Protein AF-A0A853I948-F1 (afdb_monomer_lite)

Structure (mmCIF, N/CA/C/O backbone):
data_AF-A0A853I948-F1
#
_entry.id   AF-A0A853I948-F1
#
loop_
_atom_site.group_PDB
_atom_site.id
_atom_site.type_symbol
_atom_site.label_atom_id
_atom_site.label_alt_id
_atom_site.label_comp_id
_atom_site.label_asym_id
_atom_site.label_entity_id
_atom_site.label_seq_id
_atom_site.pdbx_PDB_ins_code
_atom_site.Cartn_x
_atom_site.Cartn_y
_atom_site.Cartn_z
_atom_site.occupancy
_atom_site.B_iso_or_equiv
_atom_site.auth_seq_id
_atom_site.auth_comp_id
_atom_site.auth_asym_id
_atom_site.auth_atom_id
_atom_site.pdbx_PDB_model_num
ATOM 1 N N . MET A 1 1 ? -21.956 17.642 -10.297 1.00 42.09 1 MET A N 1
ATOM 2 C CA . MET A 1 1 ? -21.217 16.370 -10.174 1.00 42.09 1 MET A CA 1
ATOM 3 C C . MET A 1 1 ? -19.793 16.754 -9.841 1.00 42.09 1 MET A C 1
ATOM 5 O O . MET A 1 1 ? -19.263 17.596 -10.551 1.00 42.09 1 MET A O 1
ATOM 9 N N . ALA A 1 2 ? -19.244 16.293 -8.718 1.00 44.91 2 ALA A N 1
ATOM 10 C CA . ALA A 1 2 ? -17.857 16.598 -8.386 1.00 44.91 2 ALA A CA 1
ATOM 11 C C . ALA A 1 2 ? -16.963 15.885 -9.405 1.00 44.91 2 ALA A C 1
ATOM 13 O O . ALA A 1 2 ? -17.093 14.676 -9.594 1.00 44.91 2 ALA A O 1
ATOM 14 N N . GLU A 1 3 ? -16.120 16.641 -10.100 1.00 48.50 3 GLU A N 1
ATOM 15 C CA . GLU A 1 3 ? -15.045 16.071 -10.903 1.00 48.50 3 GLU A CA 1
ATOM 16 C C . GLU A 1 3 ? -14.115 15.311 -9.955 1.00 48.50 3 GLU A C 1
ATOM 18 O O . GLU A 1 3 ? -13.481 15.896 -9.077 1.00 48.50 3 GLU A O 1
ATOM 23 N N . ILE A 1 4 ? -14.066 13.987 -10.094 1.00 52.41 4 ILE A N 1
ATOM 24 C CA . ILE A 1 4 ? -13.027 13.190 -9.455 1.00 52.41 4 ILE A CA 1
ATOM 25 C C . ILE A 1 4 ? -11.749 13.484 -10.239 1.00 52.41 4 ILE A C 1
ATOM 27 O O . ILE A 1 4 ? -11.603 13.045 -11.378 1.00 52.41 4 ILE A O 1
ATOM 31 N N . ASN A 1 5 ? -10.835 14.252 -9.646 1.00 55.72 5 ASN A N 1
ATOM 32 C CA . ASN A 1 5 ? -9.482 14.415 -10.169 1.00 55.72 5 ASN A CA 1
ATOM 33 C C . ASN A 1 5 ? -8.766 13.058 -10.100 1.00 55.72 5 ASN A C 1
ATOM 35 O O . ASN A 1 5 ? -8.090 12.745 -9.122 1.00 55.72 5 ASN A O 1
ATOM 39 N N . SER A 1 6 ? -8.905 12.250 -11.151 1.00 57.81 6 SER A N 1
ATOM 40 C CA . SER A 1 6 ? -8.376 10.885 -11.268 1.00 57.81 6 SER A CA 1
ATOM 41 C C . SER A 1 6 ? -6.843 10.793 -11.346 1.00 57.81 6 SER A C 1
ATOM 43 O O . SER A 1 6 ? -6.317 9.728 -11.650 1.00 57.81 6 SER A O 1
ATOM 45 N N . ASN A 1 7 ? -6.119 11.889 -11.083 1.00 68.12 7 ASN A N 1
ATOM 46 C CA . ASN A 1 7 ? -4.656 11.965 -11.160 1.00 68.12 7 ASN A CA 1
ATOM 47 C C . ASN A 1 7 ? -3.982 12.183 -9.797 1.00 68.12 7 ASN A C 1
ATOM 49 O O . ASN A 1 7 ? -2.751 12.227 -9.732 1.00 68.12 7 ASN A O 1
ATOM 53 N N . GLN A 1 8 ? -4.748 12.329 -8.709 1.00 89.19 8 GLN A N 1
ATOM 54 C CA . GLN A 1 8 ? -4.156 12.502 -7.387 1.00 89.19 8 GLN A CA 1
ATOM 55 C C . GLN A 1 8 ? -3.684 11.154 -6.832 1.00 89.19 8 GLN A C 1
ATOM 57 O O . GLN A 1 8 ? -4.472 10.244 -6.584 1.00 89.19 8 GLN A O 1
ATOM 62 N N . HIS A 1 9 ? -2.382 11.059 -6.608 1.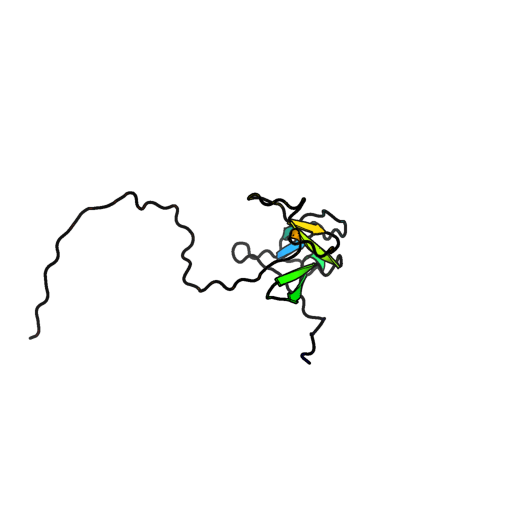00 92.25 9 HIS A N 1
ATOM 63 C CA . HIS A 1 9 ? -1.728 9.965 -5.902 1.00 92.25 9 HIS A CA 1
ATOM 64 C C . HIS A 1 9 ? -0.978 10.525 -4.691 1.00 92.25 9 HIS A C 1
ATOM 66 O O . HIS A 1 9 ? -0.735 11.731 -4.586 1.00 92.25 9 HIS A O 1
ATOM 72 N N . TYR A 1 10 ? -0.650 9.646 -3.754 1.00 96.69 10 TYR A N 1
ATOM 73 C CA . TYR A 1 10 ? -0.095 9.992 -2.455 1.00 96.69 10 TYR A CA 1
ATOM 74 C C . TYR A 1 10 ? 1.126 9.131 -2.153 1.00 96.69 10 TYR A C 1
ATOM 76 O O . TYR A 1 10 ? 1.151 7.940 -2.465 1.00 96.69 10 TYR A O 1
ATOM 84 N N . LEU A 1 11 ? 2.105 9.724 -1.473 1.00 98.12 11 LEU A N 1
ATOM 85 C CA . LEU A 1 11 ? 3.031 8.969 -0.638 1.00 98.12 11 LEU A CA 1
ATOM 86 C C . LEU A 1 11 ? 2.385 8.818 0.742 1.00 98.12 11 LEU A C 1
ATOM 88 O O . LEU A 1 11 ? 1.989 9.811 1.355 1.00 98.12 11 LEU A O 1
ATOM 92 N N . ILE A 1 12 ? 2.291 7.589 1.244 1.00 98.06 12 ILE A N 1
ATOM 93 C CA . ILE A 1 12 ? 1.833 7.325 2.613 1.00 98.06 12 ILE A CA 1
ATOM 94 C C . ILE A 1 12 ? 3.082 7.206 3.483 1.00 98.06 12 ILE A C 1
ATOM 96 O O . ILE A 1 12 ? 3.798 6.210 3.404 1.00 98.06 12 ILE A O 1
ATOM 100 N N . LYS A 1 13 ? 3.378 8.239 4.277 1.00 98.12 13 LYS A N 1
ATOM 101 C CA . LYS A 1 13 ? 4.629 8.333 5.043 1.00 98.12 13 LYS A CA 1
ATOM 102 C C . LYS A 1 13 ? 4.402 8.073 6.523 1.00 98.12 13 LYS A C 1
ATOM 104 O O . LYS A 1 13 ? 3.542 8.690 7.148 1.00 98.12 13 LYS A O 1
ATOM 109 N N . SER A 1 14 ? 5.218 7.193 7.094 1.00 96.81 14 SER A N 1
ATOM 110 C CA . SER A 1 14 ? 5.279 7.027 8.543 1.00 96.81 14 SER A CA 1
ATOM 111 C C . SER A 1 14 ? 5.893 8.272 9.173 1.00 96.81 14 SER A C 1
ATOM 113 O O . SER A 1 14 ? 7.016 8.645 8.842 1.00 96.81 14 SER A O 1
ATOM 115 N N . VAL A 1 15 ? 5.185 8.884 10.124 1.00 94.50 15 VAL A N 1
ATOM 116 C CA . VAL A 1 15 ? 5.698 10.030 10.895 1.00 94.50 15 VAL A CA 1
ATOM 117 C C . VAL A 1 15 ? 6.920 9.637 11.734 1.00 94.50 15 VAL A C 1
ATOM 119 O O . VAL A 1 15 ? 7.806 10.452 11.959 1.00 94.50 15 VAL A O 1
ATOM 122 N N . HIS A 1 16 ? 6.998 8.380 12.183 1.00 94.50 16 HIS A N 1
ATOM 123 C CA . HIS A 1 16 ? 8.079 7.917 13.054 1.00 94.50 16 HIS A CA 1
ATOM 124 C C . HIS A 1 16 ? 9.424 7.802 12.324 1.00 94.50 16 HIS A C 1
ATOM 126 O O . HIS A 1 16 ? 10.456 8.201 12.854 1.00 94.50 16 HIS A O 1
ATOM 132 N N . SER A 1 17 ? 9.418 7.235 11.117 1.00 97.81 17 SER A N 1
ATOM 133 C CA . SER A 1 17 ? 10.640 6.904 10.372 1.00 97.81 17 SER A CA 1
ATOM 134 C C . SER A 1 17 ? 10.891 7.802 9.163 1.00 97.81 17 SER A C 1
ATOM 136 O O . SER A 1 17 ? 11.953 7.697 8.548 1.00 97.81 17 SER A O 1
ATOM 138 N N . ASN A 1 18 ? 9.908 8.631 8.793 1.00 97.81 18 ASN A N 1
ATOM 139 C CA . ASN A 1 18 ? 9.833 9.396 7.546 1.00 97.81 18 ASN A CA 1
ATOM 140 C C . ASN A 1 18 ? 9.880 8.558 6.254 1.00 97.81 18 ASN A C 1
ATOM 142 O O . ASN A 1 18 ? 10.008 9.121 5.167 1.00 97.81 18 ASN A O 1
ATOM 146 N N . LYS A 1 19 ? 9.730 7.231 6.352 1.00 98.62 19 LYS A N 1
ATOM 147 C CA . LYS A 1 19 ? 9.737 6.301 5.213 1.00 98.62 19 LYS A CA 1
ATOM 148 C C . LYS A 1 19 ? 8.359 6.166 4.581 1.00 98.62 19 LYS A C 1
ATOM 150 O O . LYS A 1 19 ? 7.341 6.333 5.258 1.00 98.62 19 LYS A O 1
ATOM 155 N N . CYS A 1 20 ? 8.345 5.853 3.291 1.00 98.62 20 CYS A N 1
ATOM 156 C CA . CYS A 1 20 ? 7.130 5.664 2.508 1.00 98.62 20 CYS A CA 1
ATOM 157 C C . CYS A 1 20 ? 6.659 4.215 2.583 1.00 98.62 20 CYS A C 1
ATOM 159 O O . CYS A 1 20 ? 7.479 3.299 2.595 1.00 98.62 20 CYS A O 1
ATOM 161 N N . LEU A 1 21 ? 5.345 4.012 2.577 1.00 98.69 21 LEU A N 1
ATOM 162 C CA . LEU A 1 21 ? 4.745 2.739 2.198 1.00 98.69 21 LEU A CA 1
ATOM 163 C C . LEU A 1 21 ? 5.216 2.377 0.780 1.00 98.69 21 LEU A C 1
ATOM 165 O O . LEU A 1 21 ? 5.231 3.232 -0.103 1.00 98.69 21 LEU A O 1
ATOM 169 N N . GLU A 1 22 ? 5.612 1.130 0.559 1.00 98.75 22 GLU A N 1
ATOM 170 C CA . GLU A 1 22 ? 6.164 0.656 -0.711 1.00 98.75 22 GLU A CA 1
ATOM 171 C C . GLU A 1 22 ? 5.791 -0.818 -0.931 1.00 98.75 22 GLU A C 1
ATOM 173 O O . GLU A 1 22 ? 5.774 -1.611 0.013 1.00 98.75 22 GLU A O 1
ATOM 178 N N . VAL A 1 23 ? 5.531 -1.203 -2.183 1.00 98.69 23 VAL A N 1
ATOM 179 C CA . VAL A 1 23 ? 5.530 -2.619 -2.582 1.00 98.69 23 VAL A CA 1
ATOM 180 C C . VAL A 1 23 ? 6.972 -3.084 -2.743 1.00 98.69 23 VAL A C 1
ATOM 182 O O . VAL A 1 23 ? 7.717 -2.496 -3.527 1.00 98.69 23 VAL A O 1
ATOM 185 N N . VAL A 1 24 ? 7.365 -4.145 -2.034 1.00 98.06 24 VAL A N 1
ATOM 186 C CA . VAL A 1 24 ? 8.758 -4.611 -1.981 1.00 98.06 24 VAL A CA 1
ATOM 187 C C . VAL A 1 24 ? 9.368 -4.698 -3.384 1.00 98.06 24 VAL A C 1
ATOM 189 O O . VAL A 1 24 ? 8.799 -5.322 -4.278 1.00 98.06 24 VAL A O 1
ATOM 192 N N . LYS A 1 25 ? 10.514 -4.033 -3.590 1.00 97.06 25 LYS A N 1
ATOM 193 C CA . LYS A 1 25 ? 11.253 -3.999 -4.872 1.00 97.06 25 LYS A CA 1
ATOM 194 C C . LYS A 1 25 ? 10.439 -3.513 -6.089 1.00 97.06 25 LYS A C 1
ATOM 196 O O . LYS A 1 25 ? 10.883 -3.694 -7.218 1.00 97.06 25 LYS A O 1
ATOM 201 N N . GLY A 1 26 ? 9.273 -2.902 -5.884 1.00 96.06 26 GLY A N 1
ATOM 202 C CA . GLY A 1 26 ? 8.353 -2.534 -6.957 1.00 96.06 26 GLY A CA 1
ATOM 203 C C . GLY A 1 26 ? 7.732 -3.724 -7.687 1.00 96.06 26 GLY A C 1
ATOM 204 O O . GLY A 1 26 ? 7.327 -3.574 -8.835 1.00 96.06 26 GLY A O 1
ATOM 205 N N . GLU A 1 27 ? 7.657 -4.894 -7.051 1.00 98.50 27 GLU A N 1
ATOM 206 C CA . GLU A 1 27 ? 7.029 -6.079 -7.636 1.00 98.50 27 GLU A CA 1
ATOM 207 C C . GLU A 1 27 ? 5.555 -5.831 -7.997 1.00 98.50 27 GLU A C 1
ATOM 209 O O . GLU A 1 27 ? 4.846 -5.056 -7.356 1.00 98.50 27 GLU A O 1
ATOM 214 N N . ILE A 1 28 ? 5.061 -6.531 -9.018 1.00 98.50 28 ILE A N 1
ATOM 215 C CA . ILE A 1 28 ? 3.668 -6.413 -9.489 1.00 98.50 28 ILE A CA 1
ATOM 216 C C . ILE A 1 28 ? 2.865 -7.700 -9.283 1.00 98.50 28 ILE A C 1
ATOM 218 O O . ILE A 1 28 ? 1.754 -7.821 -9.789 1.00 98.50 28 ILE A O 1
ATOM 222 N N . ALA A 1 29 ? 3.417 -8.689 -8.584 1.00 98.69 29 ALA A N 1
ATOM 223 C CA . ALA A 1 29 ? 2.737 -9.952 -8.342 1.00 98.69 29 ALA A CA 1
ATOM 224 C C . ALA A 1 29 ? 1.725 -9.839 -7.189 1.00 98.69 29 ALA A C 1
ATOM 226 O O . ALA A 1 29 ? 1.894 -9.047 -6.259 1.00 98.69 29 ALA A O 1
ATOM 227 N N . ASN A 1 30 ? 0.680 -10.666 -7.230 1.00 98.81 30 ASN A N 1
ATOM 228 C CA . ASN A 1 30 ? -0.165 -10.895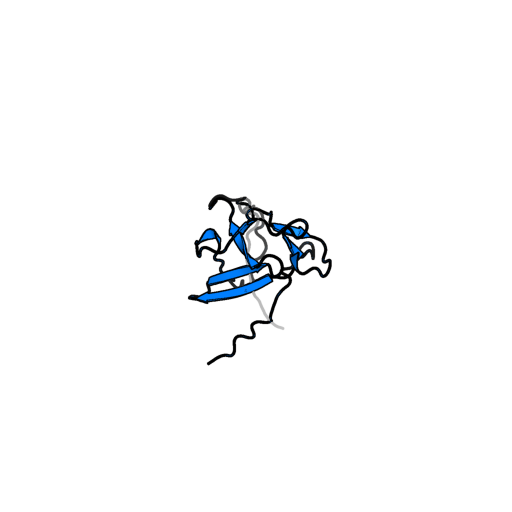 -6.059 1.00 98.81 30 ASN A CA 1
ATOM 229 C C . ASN A 1 30 ? 0.676 -11.500 -4.931 1.00 98.81 30 ASN A C 1
ATOM 231 O O . ASN A 1 30 ? 1.536 -12.347 -5.174 1.00 98.81 30 ASN A O 1
ATOM 235 N N . GLY A 1 31 ? 0.431 -11.043 -3.707 1.00 98.69 31 GLY A N 1
ATOM 236 C CA . GLY A 1 31 ? 1.165 -11.480 -2.525 1.00 98.69 31 GLY A CA 1
ATOM 237 C C . GLY A 1 31 ? 2.515 -10.791 -2.327 1.00 98.69 31 GLY A C 1
ATOM 238 O O . GLY A 1 31 ? 3.218 -11.090 -1.363 1.00 98.69 31 GLY A O 1
ATOM 239 N N . SER A 1 32 ? 2.902 -9.849 -3.197 1.00 98.75 32 SER A N 1
ATOM 240 C CA . SER A 1 32 ? 4.082 -9.025 -2.929 1.00 98.75 32 SER A CA 1
ATOM 241 C C . SER A 1 32 ? 3.869 -8.209 -1.657 1.00 98.75 32 SER A C 1
ATOM 243 O O . SER A 1 32 ? 2.848 -7.539 -1.490 1.00 98.75 32 SER A O 1
ATOM 245 N N . ASN A 1 33 ? 4.850 -8.284 -0.762 1.00 98.81 33 ASN A N 1
ATOM 246 C CA . ASN A 1 33 ? 4.783 -7.657 0.547 1.00 98.81 33 ASN A CA 1
ATOM 247 C C . ASN A 1 33 ? 4.736 -6.127 0.452 1.00 98.81 33 ASN A C 1
ATOM 249 O O . ASN A 1 33 ? 5.418 -5.531 -0.386 1.00 98.81 33 ASN A O 1
ATOM 253 N N . ILE A 1 34 ? 4.004 -5.505 1.373 1.00 98.75 34 ILE A N 1
ATOM 254 C CA . ILE A 1 34 ? 4.021 -4.060 1.587 1.00 98.75 34 ILE A CA 1
ATOM 255 C C . ILE A 1 34 ? 4.902 -3.765 2.799 1.00 98.75 34 ILE A C 1
ATOM 257 O O . ILE A 1 34 ? 4.743 -4.351 3.868 1.00 98.75 34 ILE A O 1
ATOM 261 N N . HIS A 1 35 ? 5.852 -2.851 2.644 1.00 98.69 35 HIS A N 1
ATOM 262 C CA . HIS A 1 35 ? 6.772 -2.455 3.710 1.00 98.69 35 HIS A CA 1
ATOM 263 C C . HIS A 1 35 ? 6.972 -0.942 3.736 1.00 98.69 35 HIS A C 1
ATOM 265 O O . HIS A 1 35 ? 6.453 -0.225 2.885 1.00 98.69 35 HIS A O 1
ATOM 271 N N . GLN A 1 36 ? 7.724 -0.451 4.717 1.00 98.62 36 GLN A N 1
ATOM 272 C CA . GLN A 1 36 ? 8.244 0.912 4.660 1.00 98.62 36 GLN A CA 1
ATOM 273 C C . GLN A 1 36 ? 9.622 0.917 3.995 1.00 98.62 36 GLN A C 1
ATOM 275 O O . GLN A 1 36 ? 10.452 0.055 4.291 1.00 98.62 36 GLN A O 1
ATOM 280 N N . TRP A 1 37 ? 9.898 1.916 3.163 1.00 98.69 37 TRP A N 1
ATOM 281 C CA . TRP A 1 37 ? 11.201 2.098 2.535 1.00 98.69 37 TRP A CA 1
ATOM 282 C C . TRP A 1 37 ? 11.587 3.572 2.419 1.00 98.69 37 TRP A C 1
ATOM 284 O O . TRP A 1 37 ? 10.744 4.466 2.514 1.00 98.69 37 TRP A O 1
ATOM 294 N N . GLU A 1 38 ? 12.884 3.829 2.260 1.00 98.56 38 GLU A N 1
ATOM 295 C CA . GLU A 1 38 ? 13.383 5.183 2.016 1.00 98.56 38 GLU A CA 1
ATOM 296 C C . GLU A 1 38 ? 12.745 5.764 0.753 1.00 98.56 38 GLU A C 1
ATOM 298 O O . GLU A 1 38 ? 12.614 5.058 -0.250 1.00 98.56 38 GLU A O 1
ATOM 303 N N . GLU A 1 39 ? 12.337 7.034 0.806 1.00 98.38 39 GLU A N 1
ATOM 304 C CA . GLU A 1 39 ? 11.698 7.677 -0.341 1.00 98.38 39 GLU A CA 1
ATOM 305 C C . GLU A 1 39 ? 12.668 7.690 -1.528 1.00 98.38 39 GLU A C 1
ATOM 307 O O . GLU A 1 39 ? 13.792 8.181 -1.432 1.00 98.38 39 GLU A O 1
ATOM 312 N N . ASN A 1 40 ? 12.243 7.108 -2.647 1.00 97.19 40 ASN A N 1
ATOM 313 C CA . ASN A 1 40 ? 13.088 6.906 -3.825 1.00 97.19 40 ASN A CA 1
ATOM 314 C C . ASN A 1 40 ? 12.437 7.415 -5.121 1.00 97.19 40 ASN A C 1
ATOM 316 O O . ASN A 1 40 ? 12.933 7.130 -6.209 1.00 97.19 40 ASN A O 1
ATOM 320 N N . ASN A 1 41 ? 11.351 8.190 -5.007 1.00 92.56 41 ASN A N 1
ATOM 321 C CA . ASN A 1 41 ? 10.602 8.788 -6.119 1.00 92.56 41 ASN A CA 1
ATOM 322 C C . ASN A 1 41 ? 10.056 7.780 -7.149 1.00 92.56 41 ASN A C 1
ATOM 324 O O . ASN A 1 41 ? 9.712 8.165 -8.268 1.00 92.56 41 ASN A O 1
ATOM 328 N N . THR A 1 42 ? 9.953 6.495 -6.802 1.00 97.44 42 THR A N 1
ATOM 329 C CA . THR A 1 42 ? 9.392 5.484 -7.706 1.00 97.44 42 THR A CA 1
ATOM 330 C C . THR A 1 42 ? 7.871 5.409 -7.597 1.00 97.44 42 THR A C 1
ATOM 332 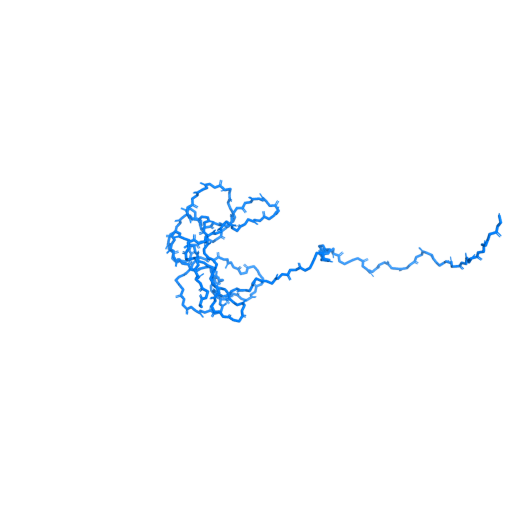O O . THR A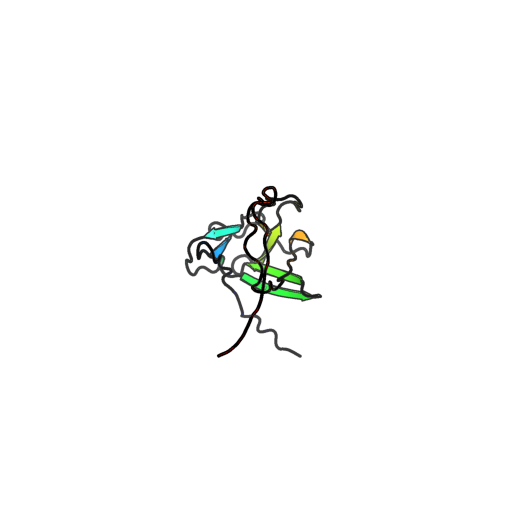 1 42 ? 7.274 5.683 -6.555 1.00 97.44 42 THR A O 1
ATOM 335 N N . ILE A 1 43 ? 7.225 4.971 -8.678 1.00 97.62 43 ILE A N 1
ATOM 336 C CA . ILE A 1 43 ? 5.772 4.735 -8.706 1.00 97.62 43 ILE A CA 1
ATOM 337 C C . ILE A 1 43 ? 5.336 3.565 -7.811 1.00 97.62 43 ILE A C 1
ATOM 339 O O . ILE A 1 43 ? 4.165 3.467 -7.461 1.00 97.62 43 ILE A O 1
ATOM 343 N N . ALA A 1 44 ? 6.270 2.713 -7.375 1.00 97.75 44 ALA A N 1
ATOM 344 C CA . ALA A 1 44 ? 6.007 1.658 -6.397 1.00 97.75 44 ALA A CA 1
ATOM 345 C C . ALA A 1 44 ? 5.685 2.196 -4.989 1.00 97.75 44 ALA A C 1
ATOM 347 O O . ALA A 1 44 ? 5.097 1.472 -4.185 1.00 97.75 44 ALA A O 1
ATOM 348 N N . GLN A 1 45 ? 6.037 3.455 -4.703 1.00 98.75 45 GLN A N 1
ATOM 349 C CA . GLN A 1 45 ? 5.739 4.148 -3.442 1.00 98.75 45 GLN A CA 1
ATOM 350 C C . GLN A 1 45 ? 4.477 5.020 -3.517 1.00 98.75 45 GLN A C 1
ATOM 352 O O . GLN A 1 45 ? 4.068 5.612 -2.519 1.00 98.75 45 GLN A O 1
ATOM 357 N N . GLN A 1 46 ? 3.866 5.131 -4.699 1.00 98.31 46 GLN A N 1
ATOM 358 C CA . GLN A 1 46 ? 2.738 6.020 -4.953 1.00 98.31 46 GLN A CA 1
ATOM 359 C C . GLN A 1 46 ? 1.432 5.231 -4.929 1.00 98.31 46 GLN A C 1
ATOM 361 O O . GLN A 1 46 ? 1.307 4.192 -5.579 1.00 98.31 46 GLN A O 1
ATOM 366 N N . PHE A 1 47 ? 0.450 5.737 -4.188 1.00 98.19 47 PHE A N 1
ATOM 367 C CA . PHE A 1 47 ? -0.839 5.080 -4.004 1.00 98.19 47 PHE A CA 1
ATOM 368 C C . PHE A 1 47 ? -1.995 6.018 -4.337 1.00 98.19 47 PHE A C 1
ATOM 370 O O . PHE A 1 47 ? -1.990 7.195 -3.976 1.00 98.19 47 PHE A O 1
ATOM 377 N N . ILE A 1 48 ? -3.009 5.480 -5.001 1.00 97.00 48 ILE A N 1
ATOM 378 C CA . ILE A 1 48 ? -4.315 6.109 -5.175 1.00 97.00 48 ILE A CA 1
ATOM 379 C C . ILE A 1 48 ? -5.175 5.717 -3.975 1.00 97.00 48 ILE A C 1
ATOM 381 O O . ILE A 1 48 ? -5.227 4.547 -3.599 1.00 97.00 48 ILE A O 1
ATOM 385 N N . ILE A 1 49 ? -5.866 6.689 -3.386 1.00 96.50 49 ILE A N 1
ATOM 386 C CA . ILE A 1 49 ? -6.847 6.461 -2.325 1.00 96.50 49 ILE A CA 1
ATOM 387 C C . ILE A 1 49 ? -8.209 6.838 -2.898 1.00 96.50 49 ILE A C 1
ATOM 389 O O . ILE A 1 49 ? -8.471 8.011 -3.154 1.00 96.50 49 ILE A O 1
ATOM 393 N N . GLU A 1 50 ? -9.060 5.842 -3.124 1.00 94.81 50 GLU A N 1
ATOM 394 C CA . GLU A 1 50 ? -10.363 6.022 -3.765 1.00 94.81 50 GLU A CA 1
ATOM 395 C C . GLU A 1 50 ? -11.476 5.604 -2.804 1.00 94.81 50 GLU A C 1
ATOM 397 O O . GLU A 1 50 ? -11.474 4.482 -2.291 1.00 94.81 50 GLU A O 1
ATOM 402 N N . GLU A 1 51 ? -12.430 6.504 -2.556 1.00 95.25 51 GLU A N 1
ATOM 403 C CA . GLU A 1 51 ? -13.618 6.189 -1.764 1.00 95.25 51 GLU A CA 1
ATOM 404 C C . GLU A 1 51 ? -14.554 5.278 -2.567 1.00 95.25 51 GLU A C 1
ATOM 406 O O . GLU A 1 51 ? -14.955 5.607 -3.681 1.00 95.25 51 GLU A O 1
ATOM 411 N N . VAL A 1 52 ? -14.934 4.144 -1.978 1.00 94.62 52 VAL A N 1
ATOM 412 C CA . VAL A 1 52 ? -15.893 3.187 -2.558 1.00 94.62 52 VAL A CA 1
ATOM 413 C C . VAL A 1 52 ? -17.287 3.286 -1.917 1.00 94.62 52 VAL A C 1
ATOM 415 O O . VAL A 1 52 ? -18.183 2.509 -2.240 1.00 94.62 52 VAL A O 1
ATOM 418 N N . GLY A 1 53 ? -17.475 4.257 -1.017 1.00 92.81 53 GLY A N 1
ATOM 419 C CA . GLY A 1 53 ? -18.724 4.588 -0.330 1.00 92.81 53 GLY A CA 1
ATOM 420 C C . GLY A 1 53 ? -18.629 4.449 1.192 1.00 92.81 53 GLY A C 1
ATOM 421 O O . GLY A 1 53 ? -17.808 3.699 1.711 1.00 92.81 53 GLY A O 1
ATOM 422 N N . ASN A 1 54 ? -19.499 5.153 1.923 1.00 94.06 54 ASN A N 1
ATOM 423 C CA . ASN A 1 54 ? -19.622 5.074 3.389 1.00 94.06 54 ASN A CA 1
ATOM 424 C C . ASN A 1 54 ? -18.302 5.304 4.161 1.00 94.06 54 ASN A C 1
ATOM 426 O O . ASN A 1 54 ? -18.059 4.646 5.184 1.00 94.06 54 ASN A O 1
ATOM 430 N N . SER A 1 55 ? -17.455 6.224 3.675 1.00 94.56 55 SER A N 1
ATOM 431 C CA . SER A 1 55 ? -16.126 6.504 4.243 1.00 94.56 55 SER A CA 1
ATOM 432 C C . SER A 1 55 ? -15.199 5.281 4.268 1.00 94.56 55 SER A C 1
ATOM 434 O O . SER A 1 55 ? -14.331 5.156 5.135 1.00 94.56 55 SER A O 1
ATOM 436 N N . THR A 1 56 ? -15.407 4.366 3.323 1.00 97.06 56 THR A N 1
ATOM 437 C CA . THR A 1 56 ? -14.555 3.212 3.062 1.00 97.06 56 THR A CA 1
ATOM 438 C C . THR A 1 56 ? -13.768 3.459 1.784 1.00 97.06 56 THR A C 1
ATOM 440 O O . THR A 1 56 ? -14.308 3.931 0.784 1.00 97.06 56 THR A O 1
ATOM 443 N N . TYR A 1 57 ? -12.488 3.114 1.812 1.00 97.75 57 TYR A N 1
ATOM 444 C CA . TYR A 1 57 ? -11.532 3.394 0.756 1.00 97.75 57 TYR A CA 1
ATOM 445 C C . TYR A 1 57 ? -10.856 2.107 0.305 1.00 97.75 57 TYR A C 1
ATOM 447 O O . TYR A 1 57 ? -10.494 1.269 1.133 1.00 97.75 57 TYR A O 1
ATOM 455 N N . LYS A 1 58 ? -10.622 1.985 -1.000 1.00 97.88 58 LYS A N 1
ATOM 456 C CA . LYS A 1 58 ? -9.577 1.099 -1.516 1.00 97.88 58 LYS A CA 1
ATOM 457 C C . LYS A 1 58 ? -8.304 1.924 -1.701 1.00 97.88 58 LYS A C 1
ATOM 459 O O . LYS A 1 58 ? -8.359 3.087 -2.108 1.00 97.88 58 LYS A O 1
ATOM 464 N N . ILE A 1 59 ? -7.163 1.323 -1.391 1.00 98.38 59 ILE A N 1
ATOM 465 C CA . ILE A 1 59 ? -5.846 1.948 -1.533 1.00 98.38 59 ILE A CA 1
ATOM 466 C C . ILE A 1 59 ? -5.100 1.147 -2.588 1.00 98.38 59 ILE A C 1
ATOM 468 O O . ILE A 1 59 ? -4.865 -0.038 -2.390 1.00 98.38 59 ILE A O 1
ATOM 472 N N . VAL A 1 60 ? -4.778 1.760 -3.721 1.00 98.38 60 VAL A N 1
ATOM 473 C CA . VAL A 1 60 ? -4.273 1.061 -4.908 1.00 98.38 60 VAL A CA 1
ATOM 474 C C . VAL A 1 60 ? -2.867 1.535 -5.219 1.00 98.38 60 VAL A C 1
ATOM 476 O O . VAL A 1 60 ? -2.630 2.734 -5.335 1.00 98.38 60 VAL A O 1
ATOM 479 N N . ASN A 1 61 ? -1.928 0.607 -5.365 1.00 98.56 61 ASN A N 1
ATOM 480 C CA . ASN A 1 61 ? -0.579 0.940 -5.790 1.00 98.56 61 ASN A CA 1
ATOM 481 C C . ASN A 1 61 ? -0.578 1.390 -7.257 1.00 98.56 61 ASN A C 1
ATOM 483 O O . ASN A 1 61 ? -1.127 0.707 -8.122 1.00 98.56 61 ASN A O 1
ATOM 487 N N . LEU A 1 62 ? 0.057 2.527 -7.543 1.00 97.12 62 LEU A N 1
ATOM 488 C CA . LEU A 1 62 ? 0.054 3.121 -8.878 1.00 97.12 62 LEU A CA 1
ATOM 489 C C . LEU A 1 62 ? 0.843 2.282 -9.893 1.00 97.12 62 LEU A C 1
ATOM 491 O O . LEU A 1 62 ? 0.482 2.258 -11.066 1.00 97.12 62 LEU A O 1
ATOM 495 N N . HIS A 1 63 ? 1.901 1.587 -9.457 1.00 98.06 63 HIS A N 1
ATOM 496 C CA . HIS A 1 63 ? 2.715 0.758 -10.344 1.00 98.06 63 HIS A CA 1
ATOM 497 C C . HIS A 1 63 ? 1.982 -0.508 -10.789 1.00 98.06 63 HIS A C 1
ATOM 499 O O . HIS A 1 63 ? 1.931 -0.807 -11.979 1.00 98.06 63 HIS A O 1
ATOM 505 N N . SER A 1 64 ? 1.428 -1.260 -9.837 1.00 98.50 64 SER A N 1
ATOM 506 C CA . SER A 1 64 ? 0.835 -2.572 -10.113 1.00 98.50 64 SER A CA 1
ATOM 507 C C . SER A 1 64 ? -0.660 -2.522 -10.438 1.00 98.50 64 SER A C 1
ATOM 509 O O . SER A 1 64 ? -1.196 -3.485 -10.988 1.00 98.50 64 SER A O 1
ATOM 511 N N . GLY A 1 65 ? -1.353 -1.438 -10.069 1.00 98.00 65 GLY A N 1
ATOM 512 C CA . GLY A 1 65 ? -2.814 -1.345 -10.123 1.00 98.00 65 GLY A CA 1
ATOM 513 C C . GLY A 1 65 ? -3.525 -2.228 -9.090 1.00 98.00 65 GLY A C 1
ATOM 514 O O . GLY A 1 65 ? -4.737 -2.420 -9.178 1.00 98.00 65 GLY A O 1
ATOM 515 N N . LYS A 1 66 ? -2.787 -2.784 -8.122 1.00 98.81 66 LYS A N 1
ATOM 516 C CA . LYS A 1 66 ? -3.302 -3.721 -7.116 1.00 98.81 66 LYS A CA 1
ATOM 517 C C . LYS A 1 66 ? -3.644 -3.027 -5.812 1.00 98.81 66 LYS A C 1
ATOM 519 O O . LYS A 1 66 ? -3.041 -2.012 -5.461 1.00 98.81 66 LYS A O 1
ATOM 524 N N . ALA A 1 67 ? -4.620 -3.578 -5.101 1.00 98.81 67 ALA A N 1
ATOM 525 C CA . ALA A 1 67 ? -5.078 -3.030 -3.838 1.00 98.81 67 ALA A CA 1
ATOM 526 C C . ALA A 1 67 ? -4.170 -3.468 -2.687 1.00 98.81 67 ALA A C 1
ATOM 528 O O . ALA A 1 67 ? -3.629 -4.573 -2.690 1.00 98.81 67 ALA A O 1
ATOM 529 N N . LEU A 1 68 ? -4.047 -2.594 -1.693 1.00 98.81 68 LEU A N 1
ATOM 530 C CA . LEU A 1 68 ? -3.589 -2.941 -0.360 1.00 98.81 68 LEU A CA 1
ATOM 531 C C . LEU A 1 68 ? -4.524 -4.013 0.217 1.00 98.81 68 LEU A C 1
ATOM 533 O O . LEU A 1 68 ? -5.744 -3.884 0.118 1.00 98.81 68 LEU A O 1
ATOM 537 N N . ASP A 1 69 ? -3.952 -5.058 0.799 1.00 98.88 69 ASP A N 1
ATOM 538 C CA . ASP A 1 69 ? -4.665 -6.276 1.176 1.00 98.88 69 ASP A CA 1
ATOM 539 C C . ASP A 1 69 ? -4.099 -6.824 2.493 1.00 98.88 69 ASP A C 1
ATOM 541 O O . ASP A 1 69 ? -2.878 -6.907 2.666 1.00 98.88 69 ASP A O 1
ATOM 545 N N . ILE A 1 70 ? -4.977 -7.176 3.436 1.00 98.81 70 ILE A N 1
ATOM 546 C CA . ILE A 1 70 ? -4.591 -7.959 4.614 1.00 98.81 70 ILE A CA 1
ATOM 547 C C . ILE A 1 70 ? -4.474 -9.421 4.192 1.00 98.81 70 ILE A C 1
ATOM 549 O O . ILE A 1 70 ? -5.479 -10.067 3.865 1.00 98.81 70 ILE A O 1
ATOM 553 N N . ALA A 1 71 ? -3.240 -9.926 4.232 1.00 98.56 71 ALA A N 1
ATOM 554 C CA . ALA A 1 71 ? -2.889 -11.234 3.713 1.00 98.56 71 ALA A CA 1
ATOM 555 C C . ALA A 1 71 ? -3.697 -12.347 4.379 1.00 98.56 71 ALA A C 1
ATOM 557 O O . ALA A 1 71 ? -3.878 -12.353 5.598 1.00 98.56 71 ALA A O 1
ATOM 558 N N . GLU A 1 72 ? -4.175 -13.290 3.564 1.00 98.00 72 GLU A N 1
ATOM 559 C CA . GLU A 1 72 ? -4.942 -14.462 4.006 1.00 98.00 72 GLU A CA 1
ATOM 560 C C . GLU A 1 72 ? -6.163 -14.119 4.880 1.00 98.00 72 GLU A C 1
ATOM 562 O O . GLU A 1 72 ? -6.600 -14.940 5.684 1.00 98.00 72 GLU A O 1
ATOM 567 N N . TRP A 1 73 ? -6.710 -12.901 4.752 1.00 97.88 73 TRP A N 1
ATOM 568 C CA . TRP A 1 73 ? -7.833 -12.420 5.565 1.00 97.88 73 TRP A CA 1
ATOM 569 C C . TRP A 1 73 ? -7.583 -12.509 7.079 1.00 97.88 73 TRP A C 1
ATOM 571 O O . TRP A 1 73 ? -8.523 -12.668 7.864 1.00 97.88 73 TRP A O 1
ATOM 581 N N . GLN A 1 74 ? -6.319 -12.419 7.497 1.00 98.12 74 GLN A N 1
ATOM 582 C CA . GLN A 1 74 ? -5.944 -12.520 8.903 1.00 98.12 74 GLN A CA 1
ATOM 583 C C . GLN A 1 74 ? -6.625 -11.427 9.731 1.00 98.12 74 GLN A C 1
ATOM 585 O O . GLN A 1 74 ? -6.557 -10.244 9.408 1.00 98.12 74 GLN A O 1
ATOM 590 N N . GLN A 1 75 ? -7.282 -11.839 10.814 1.00 96.88 75 GLN A N 1
ATOM 591 C CA . GLN A 1 75 ? -7.946 -10.927 11.755 1.00 96.88 75 GLN A CA 1
ATOM 592 C C . GLN A 1 75 ? -7.084 -10.640 12.984 1.00 96.88 75 GLN A C 1
ATOM 594 O O . GLN A 1 75 ? -7.312 -9.661 13.692 1.00 96.88 75 GLN A O 1
ATOM 599 N N . GLU A 1 76 ? -6.097 -11.498 13.230 1.00 97.12 76 GLU A N 1
ATOM 600 C CA . GLU A 1 76 ? -5.234 -11.413 14.393 1.00 97.12 76 GLU A CA 1
ATOM 601 C C . GLU A 1 76 ? -4.199 -10.293 14.256 1.00 97.12 76 GLU A C 1
ATOM 603 O O . GLU A 1 76 ? -3.760 -9.919 13.161 1.00 97.12 76 GLU A O 1
ATOM 608 N N . ASN A 1 77 ? -3.760 -9.781 15.407 1.00 96.69 77 ASN A N 1
ATOM 609 C CA . ASN A 1 77 ? -2.676 -8.808 15.467 1.00 96.69 77 ASN A CA 1
ATOM 610 C C . ASN A 1 77 ? -1.417 -9.352 14.778 1.00 96.69 77 ASN A C 1
ATOM 612 O O . ASN A 1 77 ? -1.005 -10.487 15.010 1.00 96.69 77 ASN A O 1
ATOM 616 N N . GLY A 1 78 ? -0.778 -8.507 13.969 1.00 95.81 78 GLY A N 1
ATOM 617 C CA . GLY A 1 78 ? 0.373 -8.906 13.156 1.00 95.81 78 GLY A CA 1
ATOM 618 C C . GLY A 1 78 ? 0.005 -9.472 11.783 1.00 95.81 78 GLY A C 1
ATOM 619 O O . GLY A 1 78 ? 0.906 -9.897 11.063 1.00 95.81 78 GLY A O 1
ATOM 620 N N . GLY A 1 79 ? -1.279 -9.446 11.398 1.00 97.50 79 GLY A N 1
ATOM 621 C CA . GLY A 1 79 ? -1.706 -9.676 10.019 1.00 97.50 79 GLY A CA 1
ATOM 622 C C . GLY A 1 79 ? -0.892 -8.826 9.040 1.00 97.50 79 GLY A C 1
ATOM 623 O O . GLY A 1 79 ? -0.795 -7.604 9.178 1.00 97.50 79 GLY A O 1
ATOM 624 N N . ASN A 1 80 ? -0.254 -9.491 8.080 1.00 98.50 80 ASN A N 1
ATOM 625 C CA . ASN A 1 80 ? 0.671 -8.844 7.162 1.00 98.50 80 ASN A CA 1
ATOM 626 C C . ASN A 1 80 ? -0.070 -8.069 6.064 1.00 98.50 80 ASN A C 1
ATOM 628 O O . ASN A 1 80 ? -1.131 -8.494 5.607 1.00 98.50 80 ASN A O 1
ATOM 632 N N . LEU A 1 81 ? 0.527 -6.973 5.593 1.00 98.69 81 LEU A N 1
ATOM 633 C CA . LEU A 1 81 ? 0.046 -6.253 4.416 1.00 98.69 81 LEU A CA 1
ATOM 634 C C . LEU A 1 81 ? 0.746 -6.757 3.154 1.00 98.69 81 LEU A C 1
ATOM 636 O O . LEU A 1 81 ? 1.972 -6.863 3.087 1.00 98.69 81 LEU A O 1
ATOM 640 N N . GLN A 1 82 ? -0.044 -6.995 2.120 1.00 98.88 82 GLN A N 1
ATOM 641 C CA . GLN A 1 82 ? 0.416 -7.345 0.784 1.00 98.88 82 GLN A CA 1
ATOM 642 C C . GLN A 1 82 ? -0.332 -6.513 -0.260 1.00 98.88 82 GLN A C 1
ATOM 644 O O . GLN A 1 82 ? -1.238 -5.745 0.070 1.00 98.88 82 GLN A O 1
ATOM 649 N N . GLN A 1 83 ? 0.050 -6.659 -1.526 1.00 98.88 83 GLN A N 1
ATOM 650 C CA . GLN A 1 83 ? -0.812 -6.261 -2.631 1.00 98.88 83 GLN A CA 1
ATOM 651 C C . GLN A 1 83 ? -1.544 -7.471 -3.209 1.00 98.88 83 GLN A C 1
ATOM 653 O O . GLN A 1 83 ? -0.977 -8.565 -3.317 1.00 98.88 83 GLN A O 1
ATOM 658 N N . TRP A 1 84 ? -2.776 -7.259 -3.651 1.00 98.81 84 TRP A N 1
ATOM 659 C CA . TRP A 1 84 ? -3.543 -8.273 -4.362 1.00 98.81 84 TRP A CA 1
ATOM 660 C C . TRP A 1 84 ? -4.490 -7.640 -5.380 1.00 98.81 84 TRP A C 1
ATOM 662 O O . TRP A 1 84 ? -4.856 -6.465 -5.276 1.00 98.81 84 TRP A O 1
ATOM 672 N N . ASP A 1 85 ? -4.884 -8.414 -6.387 1.00 98.81 85 ASP A N 1
ATOM 673 C CA . ASP A 1 85 ? -5.941 -8.013 -7.310 1.00 98.81 85 ASP A CA 1
ATOM 674 C C . ASP A 1 85 ? -7.201 -7.615 -6.541 1.00 98.81 85 ASP A C 1
ATOM 676 O O . ASP A 1 85 ? -7.673 -8.332 -5.655 1.00 98.81 85 ASP A O 1
ATOM 680 N N . PHE A 1 86 ? -7.757 -6.457 -6.885 1.00 98.50 86 PHE A N 1
ATOM 681 C CA . PHE A 1 86 ? -8.937 -5.968 -6.196 1.00 98.50 86 PHE A CA 1
ATOM 682 C C . PHE A 1 86 ? -10.143 -6.864 -6.499 1.00 98.50 86 PHE A C 1
ATOM 684 O O . PHE A 1 86 ? -10.584 -6.966 -7.643 1.00 98.50 86 PHE A O 1
ATOM 691 N N . HIS A 1 87 ? -10.699 -7.480 -5.460 1.00 98.06 87 HIS A N 1
ATOM 692 C CA . HIS A 1 87 ? -11.892 -8.324 -5.521 1.00 98.06 87 HIS A CA 1
ATOM 693 C C . HIS A 1 87 ? -13.029 -7.800 -4.628 1.00 98.06 87 HIS A C 1
ATOM 695 O O . HIS A 1 87 ? -14.045 -8.471 -4.464 1.00 98.06 87 HIS A O 1
ATOM 701 N N . GLY A 1 88 ? -12.868 -6.614 -4.028 1.00 97.19 88 GLY A N 1
ATOM 702 C CA . GLY A 1 88 ? -13.897 -5.968 -3.204 1.00 97.19 88 GLY A CA 1
ATOM 703 C C . GLY A 1 88 ? -14.137 -6.634 -1.848 1.00 97.19 88 GLY A C 1
ATOM 704 O O . GLY A 1 88 ? -15.155 -6.373 -1.211 1.00 97.19 88 GLY A O 1
ATOM 705 N N . GLY A 1 89 ? -13.223 -7.503 -1.409 1.00 98.06 89 GLY A N 1
ATOM 706 C CA . GLY A 1 89 ? -13.297 -8.127 -0.092 1.00 98.06 89 GLY A CA 1
ATOM 707 C C . GLY A 1 89 ? -12.996 -7.131 1.024 1.00 98.06 89 GLY A C 1
ATOM 708 O O . GLY A 1 89 ? -12.245 -6.180 0.829 1.00 98.06 89 GLY A O 1
ATOM 709 N N . ASN A 1 90 ? -13.550 -7.358 2.218 1.00 98.38 90 ASN A N 1
ATOM 710 C CA . ASN A 1 90 ? -13.358 -6.447 3.353 1.00 98.38 90 ASN A CA 1
ATOM 711 C C . ASN A 1 90 ? -11.888 -6.330 3.796 1.00 98.38 90 ASN A C 1
ATOM 713 O O . ASN A 1 90 ? -11.513 -5.312 4.364 1.00 98.38 90 ASN A O 1
ATOM 717 N N . ASN A 1 91 ? -11.051 -7.329 3.508 1.00 98.69 91 ASN A N 1
ATOM 718 C CA . ASN A 1 91 ? -9.604 -7.290 3.744 1.00 98.69 91 ASN A CA 1
ATOM 719 C C . ASN A 1 91 ? -8.849 -6.313 2.812 1.00 98.69 91 ASN A C 1
ATOM 721 O O . ASN A 1 91 ? -7.665 -6.073 3.032 1.00 98.69 91 ASN A O 1
ATOM 725 N N . GLN A 1 92 ? -9.519 -5.750 1.798 1.00 98.88 92 GLN A N 1
ATOM 726 C CA . GLN A 1 92 ? -8.984 -4.757 0.852 1.00 98.88 92 GLN A CA 1
ATOM 727 C C . GLN A 1 92 ? -9.596 -3.360 1.034 1.00 98.88 92 GLN A C 1
ATOM 729 O O . GLN A 1 92 ? -9.374 -2.454 0.226 1.00 98.88 92 GLN A O 1
ATOM 734 N N . LEU A 1 93 ? -10.418 -3.194 2.070 1.00 98.69 93 LEU A N 1
ATOM 735 C CA . LEU A 1 93 ? -11.200 -1.996 2.323 1.00 98.69 93 LEU A CA 1
ATOM 736 C C . LEU A 1 93 ? -10.803 -1.390 3.667 1.00 98.69 93 LEU A C 1
ATOM 738 O O . LEU A 1 93 ? -10.875 -2.035 4.709 1.00 98.69 93 LEU A O 1
ATOM 742 N N . PHE A 1 94 ? -10.413 -0.119 3.644 1.00 98.38 94 PHE A N 1
ATOM 743 C CA . PHE A 1 94 ? -9.873 0.590 4.801 1.00 98.38 94 PHE A CA 1
ATOM 744 C C . PHE A 1 94 ? -10.702 1.828 5.123 1.00 98.38 94 PHE A C 1
ATOM 746 O O . PHE A 1 94 ? -11.335 2.426 4.254 1.00 98.38 94 PHE A O 1
ATOM 753 N N . ARG A 1 95 ? -10.677 2.249 6.387 1.00 97.19 95 ARG A N 1
ATOM 754 C CA . ARG A 1 95 ? -11.267 3.514 6.835 1.00 97.19 95 ARG A CA 1
ATOM 755 C C . ARG A 1 95 ? -10.162 4.470 7.248 1.00 97.19 95 ARG A C 1
ATOM 757 O O . ARG A 1 95 ? -9.296 4.102 8.036 1.00 97.19 95 ARG A O 1
ATOM 764 N N . LEU A 1 96 ? -10.224 5.704 6.761 1.00 94.31 96 LEU A N 1
ATOM 765 C CA . LEU A 1 96 ? -9.362 6.785 7.229 1.00 94.31 96 LEU A CA 1
ATOM 766 C C . LEU A 1 96 ? -10.101 7.525 8.342 1.00 94.31 96 LEU A C 1
ATOM 768 O O . LEU A 1 96 ? -10.948 8.372 8.074 1.00 94.31 96 LEU A O 1
ATOM 772 N N . VAL A 1 97 ? -9.833 7.144 9.592 1.00 92.00 97 VAL A N 1
ATOM 773 C CA . VAL A 1 97 ? -10.491 7.720 10.772 1.00 92.00 97 VAL A CA 1
ATOM 774 C C . VAL A 1 97 ? -9.627 8.860 11.316 1.00 92.00 97 VAL A C 1
ATOM 776 O O . VAL A 1 97 ? -8.517 8.595 11.782 1.00 92.00 97 VAL A O 1
ATOM 779 N N . PRO A 1 98 ? -10.095 10.121 11.276 1.00 87.69 98 PRO A N 1
ATOM 780 C CA . PRO A 1 98 ? -9.381 11.224 11.899 1.00 87.69 98 PRO A CA 1
ATOM 781 C C . PRO A 1 98 ? -9.282 10.995 13.405 1.00 87.69 98 PRO A C 1
ATOM 783 O O . PRO A 1 98 ? -10.282 10.710 14.064 1.00 87.69 98 PRO A O 1
ATOM 786 N N . VAL A 1 99 ? -8.085 11.158 13.954 1.00 83.19 99 VAL A N 1
ATOM 787 C CA . VAL A 1 99 ? -7.879 11.204 15.402 1.00 83.19 99 VAL A CA 1
ATOM 788 C C . VAL A 1 99 ? -7.807 12.665 15.837 1.00 83.19 99 VAL A C 1
ATOM 790 O O . VAL A 1 99 ? -7.113 13.469 15.213 1.00 83.19 99 VAL A O 1
ATOM 793 N N . SER A 1 100 ? -8.544 13.034 16.886 1.00 78.56 100 SER A N 1
ATOM 794 C CA . SER A 1 100 ? -8.328 14.319 17.552 1.00 78.56 100 SER A CA 1
ATOM 795 C C . SER A 1 100 ? -6.975 14.280 18.263 1.00 78.56 100 SER A C 1
ATOM 797 O O . SER A 1 100 ? -6.544 13.236 18.754 1.00 78.56 100 SER A O 1
ATOM 799 N N . SER A 1 101 ? -6.285 15.415 18.326 1.00 59.62 101 SER A N 1
ATOM 800 C CA . SER A 1 101 ? -4.930 15.538 18.878 1.00 59.62 101 SER A CA 1
ATOM 801 C C . SER A 1 101 ? -4.824 15.333 20.403 1.00 59.62 101 SER A C 1
ATOM 803 O O . SER A 1 101 ? -3.867 15.807 21.004 1.00 59.62 101 SER A O 1
ATOM 805 N N . GLU A 1 102 ? -5.777 14.650 21.043 1.00 54.75 102 GLU A N 1
ATOM 806 C CA . GLU A 1 102 ? -5.786 14.391 22.494 1.00 54.75 102 GLU A CA 1
ATOM 807 C C . GLU A 1 102 ? -5.380 12.959 22.882 1.00 54.75 102 GLU A C 1
ATOM 809 O O . GLU A 1 102 ? -5.386 12.606 24.059 1.00 54.75 102 GLU A O 1
ATOM 814 N N . LEU A 1 103 ? -4.969 12.121 21.927 1.00 50.59 103 LEU A N 1
ATOM 815 C CA . LEU A 1 103 ? -4.425 10.803 22.247 1.00 50.59 103 LEU A CA 1
ATOM 816 C C . LEU A 1 103 ? -2.941 10.916 22.617 1.00 50.59 103 LEU A C 1
ATOM 818 O O . LEU A 1 103 ? -2.049 10.829 21.773 1.00 50.59 103 LEU A O 1
ATOM 822 N N . GLN A 1 104 ? -2.687 11.092 23.913 1.00 44.44 104 GLN A N 1
ATOM 823 C CA . GLN A 1 104 ? -1.430 10.691 24.541 1.00 44.44 104 GLN A CA 1
ATOM 824 C C . GLN A 1 104 ? -1.113 9.243 24.093 1.00 44.44 104 GLN A C 1
ATOM 826 O O . GLN A 1 104 ? -2.032 8.416 24.062 1.00 44.44 104 GLN A O 1
ATOM 831 N N . PRO A 1 105 ? 0.134 8.906 23.697 1.00 47.22 105 PRO A N 1
ATOM 832 C CA . PRO A 1 105 ? 0.478 7.527 23.350 1.00 47.22 105 PRO A CA 1
ATOM 833 C C . PRO A 1 105 ? 0.095 6.605 24.515 1.00 47.22 105 PRO A C 1
ATOM 835 O O . PRO A 1 105 ? 0.174 7.057 25.661 1.00 47.22 105 PRO A O 1
ATOM 838 N N . PRO A 1 106 ? -0.308 5.343 24.267 1.00 47.12 106 PRO A N 1
ATOM 839 C CA . PRO A 1 106 ? -0.600 4.409 25.343 1.00 47.12 106 PRO A CA 1
ATOM 840 C C . PRO A 1 106 ? 0.651 4.266 26.214 1.00 47.12 106 PRO A C 1
ATOM 842 O O . PRO A 1 106 ? 1.606 3.576 25.862 1.00 47.12 106 PRO A O 1
ATOM 845 N N . THR A 1 107 ? 0.679 4.964 27.346 1.00 45.91 107 THR A N 1
ATOM 846 C CA . THR A 1 107 ? 1.596 4.649 28.432 1.00 45.91 107 THR A CA 1
ATOM 847 C C . THR A 1 107 ? 1.226 3.248 28.909 1.00 45.91 107 THR A C 1
ATOM 849 O O . THR A 1 107 ? 0.031 3.002 29.100 1.00 45.91 107 THR A O 1
ATOM 852 N N . PRO A 1 108 ? 2.184 2.330 29.125 1.00 48.97 108 PRO A N 1
ATOM 853 C CA . PRO A 1 108 ? 1.913 1.139 29.916 1.00 48.97 108 PRO A CA 1
ATOM 854 C C . PRO A 1 108 ? 1.311 1.600 31.244 1.00 48.97 108 PRO A C 1
ATOM 856 O O . PRO A 1 108 ? 1.909 2.418 31.945 1.00 48.97 108 PRO A O 1
ATOM 859 N N . ASP A 1 109 ? 0.087 1.165 31.517 1.00 48.28 109 ASP A N 1
ATOM 860 C CA . ASP A 1 109 ? -0.659 1.536 32.710 1.00 48.28 109 ASP A CA 1
ATOM 861 C C . ASP A 1 109 ? 0.144 1.174 33.967 1.00 48.28 109 ASP A C 1
ATOM 863 O O . ASP A 1 109 ? 0.517 0.020 34.166 1.00 48.28 109 ASP A O 1
ATOM 867 N N . ASN A 1 110 ? 0.434 2.179 34.794 1.00 49.91 110 ASN A N 1
ATOM 868 C CA . ASN A 1 110 ? 1.059 2.022 36.106 1.00 49.91 110 ASN A CA 1
ATOM 869 C C . ASN A 1 110 ? 0.167 2.638 37.202 1.00 49.91 110 ASN A C 1
ATOM 871 O O . ASN A 1 110 ? 0.660 3.077 38.242 1.00 49.91 110 ASN A O 1
ATOM 875 N N . ASN A 1 111 ? -1.157 2.688 36.984 1.00 41.19 111 ASN A N 1
ATOM 876 C CA . ASN A 1 111 ? -2.138 3.164 37.968 1.00 41.19 111 ASN A CA 1
ATOM 877 C C . ASN A 1 111 ? -2.380 2.197 39.138 1.00 41.19 111 ASN A C 1
ATOM 879 O O . ASN A 1 111 ? -3.347 2.374 39.877 1.00 41.19 111 ASN A O 1
ATOM 883 N N . ASP A 1 112 ? -1.457 1.269 39.389 1.00 55.97 112 ASP A N 1
ATOM 884 C CA . ASP A 1 112 ? -1.387 0.516 40.643 1.00 55.97 112 ASP A CA 1
ATOM 885 C C . ASP A 1 112 ? -0.460 1.162 41.694 1.00 55.97 112 ASP A C 1
ATOM 887 O O . ASP A 1 112 ? -0.011 0.508 42.633 1.00 55.97 112 ASP A O 1
ATOM 891 N N . ILE A 1 113 ? -0.207 2.478 41.608 1.00 44.62 113 ILE A N 1
ATOM 892 C CA . ILE A 1 113 ? 0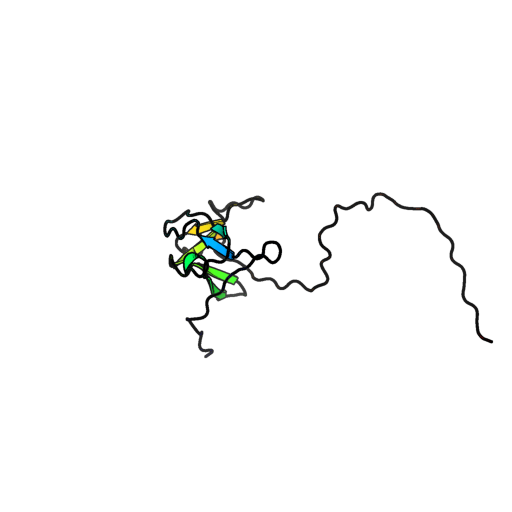.308 3.245 42.755 1.00 44.62 113 ILE A CA 1
ATOM 893 C C . ILE A 1 113 ? -0.558 4.481 43.043 1.00 44.62 113 ILE A C 1
ATOM 895 O O . ILE A 1 113 ? -0.374 5.570 42.502 1.00 44.62 113 ILE A O 1
ATOM 899 N N . LYS A 1 114 ? -1.454 4.329 44.019 1.00 44.78 114 LYS A N 1
ATOM 900 C CA . LYS A 1 114 ? -1.908 5.396 44.931 1.00 44.78 114 LYS A CA 1
ATOM 901 C C . LYS A 1 114 ? -1.623 4.937 46.373 1.00 44.78 114 LYS A C 1
ATOM 903 O O . LYS A 1 114 ? -1.608 3.730 46.598 1.00 44.78 114 LYS A O 1
ATOM 908 N N . PRO A 1 115 ? -1.589 5.819 47.395 1.00 49.72 115 PRO A N 1
ATOM 909 C CA . PRO A 1 115 ? -1.361 7.278 47.403 1.00 49.72 115 PRO A CA 1
ATOM 910 C C . PRO A 1 115 ? -0.484 7.758 48.596 1.00 49.72 115 PRO A C 1
ATOM 912 O O . PRO A 1 115 ? -0.578 7.197 49.675 1.00 49.72 115 PRO A O 1
ATOM 915 N N . LEU A 1 116 ? 0.246 8.877 48.492 1.00 37.97 116 LEU A N 1
ATOM 916 C CA . LEU A 1 116 ? 0.695 9.700 49.644 1.00 37.97 116 LEU A CA 1
ATOM 917 C C . LEU A 1 116 ? 0.909 11.135 49.099 1.00 37.97 116 LEU A C 1
ATOM 919 O O . LEU A 1 116 ? 1.707 11.302 48.189 1.00 37.97 116 LEU A O 1
ATOM 923 N N . PHE A 1 117 ? 0.217 12.217 49.467 1.00 47.16 117 PHE A N 1
ATOM 924 C CA . PHE A 1 117 ? -0.413 12.607 50.724 1.00 47.16 117 PHE A CA 1
ATOM 925 C C . PHE A 1 117 ? -1.640 13.505 50.485 1.00 47.16 117 PHE A C 1
ATOM 927 O O . PHE A 1 117 ? -1.670 14.317 49.561 1.00 47.16 117 PHE A O 1
ATOM 934 N N . SER A 1 118 ? -2.626 13.397 51.377 1.00 44.50 118 SER A N 1
ATOM 935 C CA . SER A 1 118 ? -3.679 14.392 51.575 1.00 44.50 118 SER A CA 1
ATOM 936 C C . SER A 1 118 ? -3.174 15.552 52.435 1.00 44.50 118 SER A C 1
ATOM 938 O O . SER A 1 118 ? -2.622 15.320 53.508 1.00 44.50 118 SER A O 1
ATOM 940 N N . SER A 1 119 ? -3.472 16.787 52.053 1.00 41.78 119 SER A N 1
ATOM 941 C CA . SER A 1 119 ? -4.217 17.718 52.914 1.00 41.78 119 SER A CA 1
ATOM 942 C C . SER A 1 119 ? -4.496 19.005 52.146 1.00 41.78 119 SER 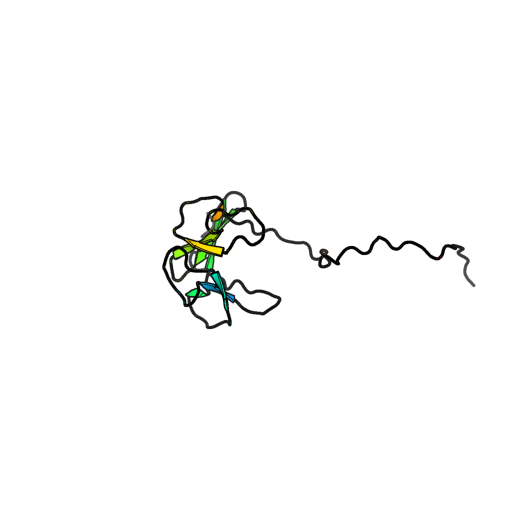A C 1
ATOM 944 O O . SER A 1 119 ? -3.602 19.682 51.649 1.00 41.78 119 SER A O 1
ATOM 946 N N . ALA A 1 120 ? -5.784 19.297 52.020 1.00 44.50 120 ALA A N 1
ATOM 947 C CA . ALA A 1 120 ? -6.296 20.589 51.621 1.00 44.50 120 ALA A CA 1
ATOM 948 C C . ALA A 1 120 ? -6.378 21.498 52.852 1.00 44.50 120 ALA A C 1
ATOM 950 O O . ALA A 1 120 ? -6.791 21.027 53.905 1.00 44.50 120 ALA A O 1
ATOM 951 N N . THR A 1 121 ? -6.045 22.774 52.675 1.00 43.50 121 THR A N 1
ATOM 952 C CA . THR A 1 121 ? -6.737 24.007 53.112 1.00 43.50 121 THR A CA 1
ATOM 953 C C . THR A 1 121 ? -5.836 25.151 52.622 1.00 43.50 121 THR A C 1
ATOM 955 O O . THR A 1 121 ? -4.623 25.022 52.603 1.00 43.50 121 THR A O 1
ATOM 958 N N . GLY A 1 122 ? -6.278 26.292 52.122 1.00 42.38 122 GLY A N 1
ATOM 959 C CA . GLY A 1 122 ? -7.572 26.937 52.119 1.00 42.38 122 GLY A CA 1
ATOM 960 C C . GLY A 1 122 ? -7.287 28.425 51.893 1.00 42.38 122 GLY A C 1
ATOM 961 O O . GLY A 1 122 ? -6.440 29.008 52.556 1.00 42.38 122 GLY A O 1
ATOM 962 N N . SER A 1 123 ? -7.963 28.976 50.893 1.00 48.84 123 SER A N 1
ATOM 963 C CA . SER A 1 123 ? -8.185 30.386 50.562 1.00 48.84 123 SER A CA 1
ATOM 964 C C . SER A 1 123 ? -8.000 31.441 51.672 1.00 48.84 123 SER A C 1
ATOM 966 O O . SER A 1 123 ? -8.500 31.279 52.782 1.00 48.84 123 SER A O 1
ATOM 968 N N . GLY A 1 124 ? -7.462 32.606 51.289 1.00 38.69 124 GLY A N 1
ATOM 969 C CA . GLY A 1 124 ? -7.674 33.893 51.972 1.00 38.69 124 GLY A CA 1
ATOM 970 C C . GLY A 1 124 ? -6.631 34.935 51.547 1.00 38.69 124 GLY A C 1
ATOM 971 O O . GLY A 1 124 ? -5.493 34.847 51.971 1.00 38.69 124 GLY A O 1
ATOM 972 N N . CYS A 1 125 ? -6.898 35.788 50.557 1.00 39.72 125 CYS A N 1
ATOM 973 C CA . CYS A 1 125 ? -7.573 37.096 50.651 1.00 39.72 125 CYS A CA 1
ATOM 974 C C . CYS A 1 125 ? -6.567 38.271 50.645 1.00 39.72 125 CYS A C 1
ATOM 976 O O . CYS A 1 125 ? -5.449 38.168 51.133 1.00 39.72 125 CYS A O 1
ATOM 978 N N . ILE A 1 126 ? -7.021 39.358 50.027 1.00 43.69 126 ILE A N 1
ATOM 979 C CA . ILE A 1 126 ? -6.393 40.648 49.723 1.00 43.69 126 ILE A CA 1
ATOM 980 C C . ILE A 1 126 ? -6.088 41.459 50.996 1.00 43.69 126 ILE A C 1
ATOM 982 O O . ILE A 1 126 ? -6.985 41.610 51.821 1.00 43.69 126 ILE A O 1
ATOM 986 N N . THR A 1 127 ? -4.880 42.031 51.090 1.00 59.03 127 THR A N 1
ATOM 987 C CA . THR A 1 127 ? -4.558 43.484 51.084 1.00 59.03 127 THR A CA 1
ATOM 988 C C . THR A 1 127 ? -3.087 43.664 50.754 1.00 59.03 127 THR A C 1
ATOM 990 O O . THR A 1 127 ? -2.289 42.893 51.332 1.00 59.03 127 THR A O 1
#

Organism: NCBI:txid2994442

Secondary structure (DSSP, 8-state):
-----TT--EE-B-TTT-PEEEEGGG--STTPBEEEE-----GGGEEEEEEEETTEEEEEETTT-PEEEEGGG--STTPPEEEE-----GGG-B---PPPTT----PPP-TT---------------

Radius of gyration: 22.77 Å; chains: 1; bounding box: 35×58×64 Å

InterPro domains:
  IPR000772 Ricin B, lectin domain [PF14200] (6-84)
  IPR035992 Ricin B-like lectins [SSF50370] (6-98)

Foldseek 3Di:
DDPPPPPDKDFDADPVPRFTWFQVVLDQDFFGFIDTDHDDPDLRRIWDWADPDPQKTWIARRSNRWTWFQPPPDPDPPRTIHTHHDPPDPRRIDHDDDDDPPDDDDDPDPVPDDDDDDDDDDDDDDD

Sequence (127 aa):
MAEINSNQHYLIKSVHSNKCLEVVKGEIANGSNIHQWEENNTIAQQFIIEEVGNSTYKIVNLHSGKALDIAEWQQENGGNLQQWDFHGGNNQLFRLVPVSSELQPPTPDNNDIKPLFSSATGSGCIT

pLDDT: mean 83.88, std 22.09, range [37.97, 98.88]